Protein AF-A0A6G2BDD9-F1 (afdb_monomer_lite)

Structure (mmCIF, N/CA/C/O backbone):
data_AF-A0A6G2BDD9-F1
#
_entry.id   AF-A0A6G2BDD9-F1
#
loop_
_atom_site.group_PDB
_atom_site.id
_atom_site.type_symbol
_atom_site.label_atom_id
_atom_site.label_alt_id
_atom_site.label_comp_id
_atom_site.label_asym_id
_atom_site.label_entity_id
_atom_site.label_seq_id
_atom_site.pdbx_PDB_ins_code
_atom_site.Cartn_x
_atom_site.Cartn_y
_atom_site.Cartn_z
_atom_site.occupancy
_atom_site.B_iso_or_equiv
_atom_site.auth_seq_id
_atom_site.auth_comp_id
_atom_site.auth_asym_id
_atom_site.auth_atom_id
_atom_site.pdbx_PDB_model_num
ATOM 1 N N . MET A 1 1 ? 13.082 -10.098 -32.960 1.00 49.94 1 MET A N 1
ATOM 2 C CA . MET A 1 1 ? 13.170 -8.994 -31.977 1.00 49.94 1 MET A CA 1
ATOM 3 C C . MET A 1 1 ? 13.077 -9.593 -30.588 1.00 49.94 1 MET A C 1
ATOM 5 O O . MET A 1 1 ? 12.057 -10.180 -30.253 1.00 49.94 1 MET A O 1
ATOM 9 N N . ALA A 1 2 ? 14.178 -9.557 -29.840 1.00 46.28 2 ALA A N 1
ATOM 10 C CA . ALA A 1 2 ? 14.262 -10.150 -28.514 1.00 46.28 2 ALA A CA 1
ATOM 11 C C . ALA A 1 2 ? 13.345 -9.387 -27.551 1.00 46.28 2 ALA A C 1
ATOM 13 O O . ALA A 1 2 ? 13.567 -8.210 -27.274 1.00 46.28 2 ALA A O 1
ATOM 14 N N . CYS A 1 3 ? 12.313 -10.061 -27.047 1.00 52.19 3 CYS A N 1
ATOM 15 C CA . CYS A 1 3 ? 11.459 -9.568 -25.975 1.00 52.19 3 CYS A CA 1
ATOM 16 C C . CYS A 1 3 ? 12.241 -9.629 -24.651 1.00 52.19 3 CYS A C 1
ATOM 18 O O . CYS A 1 3 ? 11.965 -10.438 -23.770 1.00 52.19 3 CYS A O 1
ATOM 20 N N . GLY A 1 4 ? 13.274 -8.789 -24.541 1.00 52.72 4 GLY A N 1
ATOM 21 C CA . GLY A 1 4 ? 14.118 -8.608 -23.363 1.00 52.72 4 GLY A CA 1
ATOM 22 C C . GLY A 1 4 ? 13.400 -7.839 -22.257 1.00 52.72 4 GLY A C 1
ATOM 23 O O . GLY A 1 4 ? 13.923 -6.854 -21.745 1.00 52.72 4 GLY A O 1
ATOM 24 N N . CYS A 1 5 ? 12.189 -8.262 -21.887 1.00 57.75 5 CYS A N 1
ATOM 25 C CA . CYS A 1 5 ? 11.500 -7.750 -20.708 1.00 57.75 5 CYS A CA 1
ATOM 26 C C . CYS A 1 5 ? 12.202 -8.304 -19.464 1.00 57.75 5 CYS A C 1
ATOM 28 O O . CYS A 1 5 ? 11.868 -9.375 -18.966 1.00 57.75 5 CYS A O 1
ATOM 30 N N . GLN A 1 6 ? 13.225 -7.569 -19.030 1.00 55.62 6 GLN A N 1
ATOM 31 C CA . GLN A 1 6 ? 14.120 -7.845 -17.910 1.00 55.62 6 GLN A CA 1
ATOM 32 C C . GLN A 1 6 ? 13.425 -8.517 -16.716 1.00 55.62 6 GLN A C 1
ATOM 34 O O . GLN A 1 6 ? 12.468 -7.992 -16.144 1.00 55.62 6 GLN A O 1
ATOM 39 N N . LYS A 1 7 ? 14.000 -9.656 -16.314 1.00 56.66 7 LYS A N 1
ATOM 40 C CA . LYS A 1 7 ? 13.623 -10.560 -15.215 1.00 56.66 7 LYS A CA 1
ATOM 41 C C . LYS A 1 7 ? 13.762 -9.973 -13.794 1.00 56.66 7 LYS A C 1
ATOM 43 O O . LYS A 1 7 ? 13.843 -10.724 -12.841 1.00 56.66 7 LYS A O 1
ATOM 48 N N . ASN A 1 8 ? 13.772 -8.650 -13.626 1.00 59.50 8 ASN A N 1
ATOM 49 C CA . ASN A 1 8 ? 13.991 -7.988 -12.329 1.00 59.50 8 ASN A CA 1
ATOM 50 C C . ASN A 1 8 ? 13.031 -6.812 -12.111 1.00 59.50 8 ASN A C 1
ATOM 52 O O . ASN A 1 8 ? 13.425 -5.740 -11.646 1.00 59.50 8 ASN A O 1
ATOM 56 N N . ARG A 1 9 ? 11.756 -6.959 -12.490 1.00 68.19 9 ARG A N 1
ATOM 57 C CA . ARG A 1 9 ? 10.767 -5.934 -12.145 1.00 68.19 9 ARG A CA 1
ATOM 58 C C . ARG A 1 9 ? 10.404 -6.087 -10.674 1.00 68.19 9 ARG A C 1
ATOM 60 O O . ARG A 1 9 ? 9.549 -6.900 -10.338 1.00 68.19 9 ARG A O 1
ATOM 67 N N . LYS A 1 10 ? 11.038 -5.276 -9.822 1.00 77.94 10 LYS A N 1
ATOM 68 C CA . LYS A 1 10 ? 10.596 -5.052 -8.441 1.00 77.94 10 LYS A CA 1
ATOM 69 C C . LYS A 1 10 ? 9.111 -4.701 -8.475 1.00 77.94 10 LYS A C 1
ATOM 71 O O . LYS A 1 10 ? 8.724 -3.682 -9.049 1.00 77.94 10 LYS A O 1
ATOM 76 N N . GLN A 1 11 ? 8.281 -5.577 -7.929 1.00 85.00 11 GLN A N 1
ATOM 77 C CA . GLN A 1 11 ? 6.862 -5.319 -7.743 1.00 85.00 11 GLN A CA 1
ATOM 78 C C . GLN A 1 11 ? 6.648 -4.907 -6.293 1.00 85.00 11 GLN A C 1
ATOM 80 O O . GLN A 1 11 ? 7.220 -5.490 -5.383 1.00 85.00 11 GLN A O 1
ATOM 85 N N . TYR A 1 12 ? 5.832 -3.890 -6.081 1.00 89.38 12 TYR A N 1
ATOM 86 C CA . TYR A 1 12 ? 5.45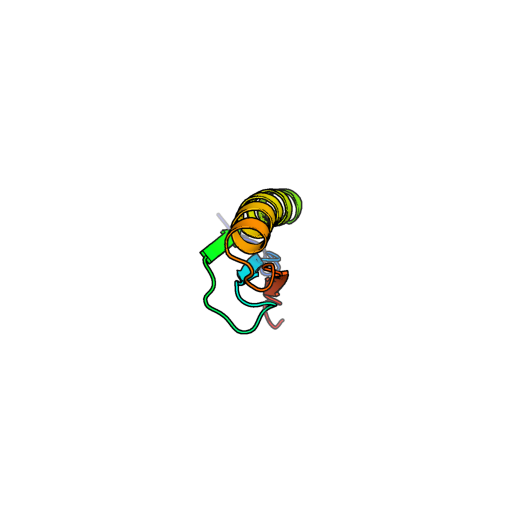0 -3.381 -4.777 1.00 89.38 12 TYR A CA 1
ATOM 87 C C . TYR A 1 12 ? 3.963 -3.628 -4.594 1.00 89.38 12 TYR A C 1
ATOM 89 O O . TYR A 1 12 ? 3.160 -3.321 -5.475 1.00 89.38 12 TYR A O 1
ATOM 97 N N . GLU A 1 13 ? 3.597 -4.181 -3.452 1.00 90.19 13 GLU A N 1
ATOM 98 C CA . GLU A 1 13 ? 2.224 -4.501 -3.100 1.00 90.19 13 GLU A CA 1
ATOM 99 C C . GLU A 1 13 ? 1.844 -3.708 -1.849 1.00 90.19 13 GLU A C 1
ATOM 101 O O . GLU A 1 13 ? 2.607 -3.646 -0.887 1.00 90.19 13 GLU A O 1
ATOM 106 N N . VAL A 1 14 ? 0.670 -3.086 -1.866 1.00 91.38 14 VAL A N 1
ATOM 107 C CA . VAL A 1 14 ? 0.081 -2.434 -0.695 1.00 91.38 14 VAL A CA 1
ATOM 108 C C . VAL A 1 14 ? -0.827 -3.449 -0.028 1.00 91.38 14 VAL A C 1
ATOM 110 O O . VAL A 1 14 ? -1.803 -3.908 -0.630 1.00 91.38 14 VAL A O 1
ATOM 113 N N . VAL A 1 15 ? -0.494 -3.804 1.204 1.00 90.06 15 VAL A N 1
ATOM 114 C CA . VAL A 1 15 ? -1.190 -4.823 1.987 1.00 90.06 15 VAL A CA 1
ATOM 115 C C . VAL A 1 15 ? -1.838 -4.160 3.181 1.00 90.06 15 VAL A C 1
ATOM 117 O O . VAL A 1 15 ? -1.168 -3.429 3.907 1.00 90.06 15 VAL A O 1
ATOM 120 N N . LEU A 1 16 ? -3.132 -4.403 3.370 1.00 88.06 16 LEU A N 1
ATOM 121 C CA . LEU A 1 16 ? -3.868 -3.897 4.527 1.00 88.06 16 LEU A CA 1
ATOM 122 C C . LEU A 1 16 ? -3.458 -4.618 5.822 1.00 88.06 16 LEU A C 1
ATOM 124 O O . LEU A 1 16 ? -2.653 -5.555 5.803 1.00 88.06 16 LEU A O 1
ATOM 128 N N . ASP A 1 17 ? -4.012 -4.163 6.947 1.00 85.69 17 ASP A N 1
ATOM 129 C CA . ASP A 1 17 ? -3.880 -4.818 8.254 1.00 85.69 17 ASP A CA 1
ATOM 130 C C . ASP A 1 17 ? -2.415 -5.037 8.664 1.00 85.69 17 ASP A C 1
ATOM 132 O O . ASP A 1 17 ? -2.013 -6.125 9.082 1.00 85.69 17 ASP A O 1
ATOM 136 N N . GLY A 1 18 ? -1.568 -4.024 8.457 1.00 82.06 18 GLY A N 1
ATOM 137 C CA . GLY A 1 18 ? -0.152 -4.094 8.819 1.00 82.06 18 GLY A CA 1
ATOM 138 C C . GLY A 1 18 ? 0.665 -5.132 8.041 1.00 82.06 18 GLY A C 1
ATOM 139 O O . GLY A 1 18 ? 1.740 -5.506 8.496 1.00 82.06 18 GLY A O 1
ATOM 140 N N . GLY A 1 19 ? 0.182 -5.622 6.892 1.00 82.00 19 GLY A N 1
ATOM 141 C CA . GLY A 1 19 ? 0.899 -6.621 6.086 1.00 82.00 19 GLY A CA 1
ATOM 142 C C . GLY A 1 19 ? 0.348 -8.033 6.143 1.00 82.00 19 GLY A C 1
ATOM 143 O O . GLY A 1 19 ? 0.796 -8.877 5.365 1.00 82.00 19 GLY A O 1
ATOM 144 N N . SER A 1 20 ? -0.627 -8.273 7.016 1.00 82.25 20 SER A N 1
ATOM 145 C CA . SER A 1 20 ? -1.281 -9.578 7.172 1.00 82.25 20 SER A CA 1
ATOM 146 C C . SER A 1 20 ? -2.606 -9.673 6.413 1.00 82.25 20 SER A C 1
ATOM 148 O O . SER A 1 20 ? -3.173 -10.756 6.291 1.00 82.25 20 SER A O 1
ATOM 150 N N . GLY A 1 21 ? -3.106 -8.545 5.903 1.00 84.00 21 GLY A N 1
ATOM 151 C CA . GLY A 1 21 ? -4.372 -8.464 5.190 1.00 84.00 21 GLY A CA 1
ATOM 152 C C . GLY A 1 21 ? -4.267 -8.791 3.702 1.00 84.00 21 GLY A C 1
ATOM 153 O O . GLY A 1 21 ? -3.275 -9.316 3.187 1.00 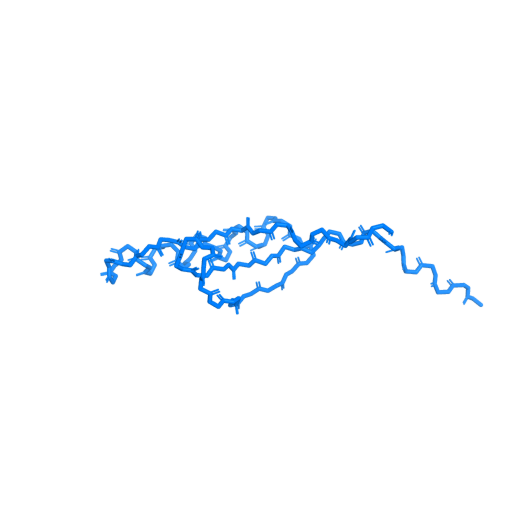84.00 21 GLY A O 1
ATOM 154 N N . ARG A 1 22 ? -5.326 -8.439 2.970 1.00 87.44 22 ARG A N 1
ATOM 155 C CA . ARG A 1 22 ? -5.350 -8.580 1.510 1.00 87.44 22 ARG A CA 1
ATOM 156 C C . ARG A 1 22 ? -4.499 -7.512 0.825 1.00 87.44 22 ARG A C 1
ATOM 158 O O . ARG A 1 22 ? -4.379 -6.378 1.295 1.00 87.44 22 ARG A O 1
ATOM 165 N N . VAL A 1 23 ? -3.974 -7.867 -0.344 1.00 90.19 23 VAL A N 1
ATOM 166 C CA . VAL A 1 23 ? -3.350 -6.909 -1.259 1.00 90.19 23 VAL A CA 1
ATOM 167 C C . VAL A 1 23 ? -4.446 -6.085 -1.920 1.00 90.19 23 VAL A C 1
ATOM 169 O O . VAL A 1 23 ? -5.342 -6.641 -2.550 1.00 90.19 23 VAL A O 1
ATOM 172 N N . VAL A 1 24 ? -4.370 -4.766 -1.795 1.00 88.56 24 VAL A N 1
ATOM 173 C CA . VAL A 1 24 ? -5.334 -3.841 -2.419 1.00 88.56 24 VAL A CA 1
ATOM 174 C C . VAL A 1 24 ? -4.779 -3.133 -3.641 1.00 88.56 24 VAL A C 1
ATOM 176 O O . VAL A 1 24 ? -5.534 -2.575 -4.432 1.00 88.56 24 VAL A O 1
ATOM 179 N N . TYR A 1 25 ? -3.460 -3.133 -3.801 1.00 89.12 25 TYR A N 1
ATOM 180 C CA . TYR A 1 25 ? -2.809 -2.465 -4.913 1.00 89.12 25 TYR A CA 1
ATOM 181 C C . TYR A 1 25 ? -1.459 -3.105 -5.201 1.00 89.12 25 TYR A C 1
ATOM 183 O O . TYR A 1 25 ? -0.727 -3.449 -4.274 1.00 89.12 25 TYR A O 1
ATOM 191 N N . THR A 1 26 ? -1.113 -3.233 -6.479 1.00 89.06 26 THR A N 1
ATOM 192 C CA . THR A 1 26 ? 0.197 -3.704 -6.927 1.00 89.06 26 THR A CA 1
ATOM 193 C C . THR A 1 26 ? 0.740 -2.765 -7.996 1.00 89.06 26 THR A C 1
ATOM 195 O O . THR A 1 26 ? 0.007 -2.269 -8.850 1.00 89.06 26 THR A O 1
ATOM 198 N N . SER A 1 27 ? 2.032 -2.460 -7.938 1.00 87.62 27 SER A N 1
ATOM 199 C CA . SER A 1 27 ? 2.685 -1.591 -8.914 1.00 87.62 27 SER A CA 1
ATOM 200 C C . SER A 1 27 ? 4.172 -1.881 -8.996 1.00 87.62 27 SER A C 1
ATOM 202 O O . SER A 1 27 ? 4.791 -2.275 -8.018 1.00 87.62 27 SER A O 1
ATOM 204 N N . THR A 1 28 ? 4.783 -1.638 -10.148 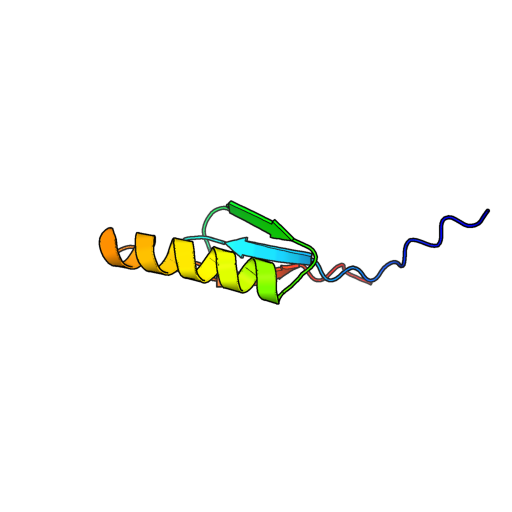1.00 85.88 28 THR A N 1
ATOM 205 C CA . THR A 1 28 ? 6.243 -1.721 -10.308 1.00 85.88 28 THR A CA 1
ATOM 206 C C . THR A 1 28 ? 6.975 -0.480 -9.787 1.00 85.88 28 THR A C 1
ATOM 208 O O . THR A 1 28 ? 8.202 -0.450 -9.765 1.00 85.88 28 THR A O 1
ATOM 211 N N . SER A 1 29 ? 6.239 0.553 -9.365 1.00 85.44 29 SER A N 1
ATOM 212 C CA . SER A 1 29 ? 6.790 1.832 -8.914 1.00 85.44 29 SER A CA 1
ATOM 213 C C . SER A 1 29 ? 6.582 2.022 -7.411 1.00 85.44 29 SER A C 1
ATOM 215 O O . SER A 1 29 ? 5.458 2.255 -6.959 1.00 85.44 29 SER A O 1
ATOM 217 N N . LYS A 1 30 ? 7.679 2.006 -6.641 1.00 85.12 30 LYS A N 1
ATOM 218 C CA . LYS A 1 30 ? 7.679 2.292 -5.195 1.00 85.12 30 LYS A CA 1
ATOM 219 C C . LYS A 1 30 ? 6.965 3.601 -4.819 1.00 85.12 30 LYS A C 1
ATOM 221 O O . LYS A 1 30 ? 6.057 3.530 -3.993 1.00 85.12 30 LYS A O 1
ATOM 226 N N . PRO A 1 31 ? 7.272 4.768 -5.430 1.00 89.62 31 PRO A N 1
ATOM 227 C CA . PRO A 1 31 ? 6.645 6.030 -5.017 1.00 89.62 31 PRO A CA 1
ATOM 228 C C . PRO A 1 31 ? 5.126 6.039 -5.248 1.00 89.62 31 PRO A C 1
ATOM 230 O O . PRO A 1 31 ? 4.372 6.669 -4.503 1.00 89.62 31 PRO A O 1
ATOM 233 N N . THR A 1 32 ? 4.651 5.304 -6.256 1.00 89.12 32 THR A N 1
ATOM 234 C CA . THR A 1 32 ? 3.219 5.136 -6.518 1.00 89.12 32 THR A CA 1
ATOM 235 C C . THR A 1 32 ? 2.570 4.261 -5.449 1.00 89.12 32 THR A C 1
ATOM 237 O O . THR A 1 32 ? 1.533 4.640 -4.909 1.00 89.12 32 THR A O 1
ATOM 240 N N . ALA A 1 33 ? 3.187 3.129 -5.098 1.00 88.94 33 ALA A N 1
ATOM 241 C CA . ALA A 1 33 ? 2.698 2.257 -4.031 1.00 88.94 33 ALA A CA 1
ATOM 242 C C . ALA A 1 33 ? 2.667 2.973 -2.668 1.00 88.94 33 ALA A C 1
ATOM 244 O O . ALA A 1 33 ? 1.680 2.860 -1.949 1.00 88.94 33 ALA A O 1
ATOM 245 N N . GLU A 1 34 ? 3.678 3.785 -2.347 1.00 90.38 34 GLU A N 1
ATOM 246 C CA . GLU A 1 34 ? 3.714 4.602 -1.124 1.00 90.38 34 GLU A CA 1
ATOM 247 C C . GLU A 1 34 ? 2.626 5.682 -1.107 1.00 90.38 34 GLU A C 1
ATOM 249 O O . GLU A 1 34 ? 1.973 5.897 -0.085 1.00 90.38 34 GLU A O 1
ATOM 254 N N . SER A 1 35 ? 2.384 6.344 -2.241 1.00 91.94 35 SER A N 1
ATOM 255 C CA . SER A 1 35 ? 1.310 7.339 -2.361 1.00 91.94 35 SER A CA 1
ATOM 256 C C . SER A 1 35 ? -0.067 6.715 -2.137 1.00 91.94 35 SER A C 1
ATOM 258 O O . SER A 1 35 ? -0.923 7.312 -1.484 1.00 91.94 35 SER A O 1
ATOM 260 N N . VAL A 1 36 ? -0.279 5.503 -2.653 1.00 90.56 36 VAL A N 1
ATOM 261 C CA . VAL A 1 36 ? -1.509 4.738 -2.437 1.00 90.56 36 VAL A CA 1
ATOM 262 C C . VAL A 1 36 ? -1.609 4.288 -0.980 1.00 90.56 36 VAL A C 1
ATOM 264 O O . VAL A 1 36 ? -2.643 4.521 -0.357 1.00 90.56 36 VAL A O 1
ATOM 267 N N . ALA A 1 37 ? -0.537 3.736 -0.406 1.00 88.94 37 ALA A N 1
ATOM 268 C CA . ALA A 1 37 ? -0.499 3.326 0.995 1.00 88.94 37 ALA A CA 1
ATOM 269 C C . ALA A 1 37 ? -0.876 4.479 1.935 1.00 88.94 37 ALA A C 1
ATOM 271 O O . ALA A 1 37 ? -1.766 4.296 2.752 1.00 88.94 37 ALA A O 1
ATOM 272 N N . LYS A 1 38 ? -0.336 5.692 1.741 1.00 89.62 38 LYS A N 1
ATOM 273 C CA . LYS A 1 38 ? -0.699 6.884 2.538 1.00 89.62 38 LYS A CA 1
ATOM 274 C C . LYS A 1 38 ? -2.193 7.220 2.498 1.00 89.62 38 LYS A C 1
ATOM 276 O O . LYS A 1 38 ? -2.753 7.651 3.504 1.00 89.62 38 LYS A O 1
ATOM 281 N N . ARG A 1 39 ? -2.856 7.036 1.350 1.00 88.56 39 ARG A N 1
ATOM 282 C CA . ARG A 1 39 ? -4.310 7.256 1.235 1.00 88.56 39 ARG A CA 1
ATOM 283 C C . ARG A 1 39 ? -5.088 6.241 2.066 1.00 88.56 39 ARG A C 1
ATOM 285 O O . ARG A 1 39 ? -6.036 6.619 2.745 1.00 88.56 39 ARG A O 1
ATOM 292 N N . TYR A 1 40 ? -4.661 4.983 2.029 1.00 86.62 40 TYR A N 1
ATOM 293 C CA . TYR A 1 40 ? -5.251 3.916 2.831 1.00 86.62 40 TYR A CA 1
ATOM 294 C C . TYR A 1 40 ? -4.899 4.041 4.323 1.00 86.62 40 TYR A C 1
ATOM 296 O O . TYR A 1 40 ? -5.753 3.752 5.147 1.00 86.62 40 TYR A O 1
ATOM 304 N N . THR A 1 41 ? -3.714 4.544 4.689 1.00 86.75 41 THR A N 1
ATOM 305 C CA . THR A 1 41 ? -3.346 4.886 6.076 1.00 86.75 41 THR A CA 1
ATOM 306 C C . THR A 1 41 ? -4.315 5.907 6.651 1.00 86.75 41 THR A C 1
ATOM 308 O O . THR A 1 41 ? -4.921 5.648 7.681 1.00 86.75 41 THR A O 1
ATOM 311 N N . LYS A 1 42 ? -4.570 7.002 5.927 1.00 86.12 42 LYS A N 1
ATOM 312 C CA . LYS A 1 42 ? -5.520 8.032 6.367 1.00 86.12 42 LYS A CA 1
ATOM 313 C C . LYS A 1 42 ? -6.950 7.503 6.534 1.00 86.12 42 LYS A C 1
ATOM 315 O O . LYS A 1 42 ? -7.713 8.041 7.331 1.00 86.12 42 LYS A O 1
ATOM 320 N N . ALA A 1 43 ? -7.336 6.492 5.754 1.00 80.81 43 ALA A N 1
ATOM 321 C CA . ALA A 1 43 ? -8.620 5.814 5.913 1.00 80.81 43 ALA A CA 1
ATOM 322 C C . ALA A 1 43 ? -8.614 4.885 7.140 1.00 80.81 43 ALA A C 1
ATOM 324 O O . ALA A 1 43 ? -9.526 4.957 7.953 1.00 80.81 43 ALA A O 1
ATOM 325 N N . ALA A 1 44 ? -7.555 4.094 7.321 1.00 82.25 44 ALA A N 1
ATOM 326 C CA . ALA A 1 44 ? -7.384 3.202 8.465 1.00 82.25 44 ALA A CA 1
ATOM 327 C C . ALA A 1 44 ? -7.359 3.967 9.800 1.00 82.25 44 ALA A C 1
ATOM 329 O O . ALA A 1 44 ? -8.012 3.553 10.748 1.00 82.25 44 ALA A O 1
ATOM 330 N N . GLU A 1 45 ? -6.707 5.131 9.859 1.00 82.44 45 GLU A N 1
ATOM 331 C CA . GLU A 1 45 ? -6.710 6.004 11.042 1.00 82.44 45 GLU A CA 1
ATOM 332 C C . GLU A 1 45 ? -8.114 6.515 11.403 1.00 82.44 45 GLU A C 1
ATOM 334 O O . GLU A 1 45 ? -8.417 6.695 12.579 1.00 82.44 45 GLU A O 1
ATOM 339 N N . LYS A 1 46 ? -8.988 6.735 10.409 1.00 82.19 46 LYS A N 1
ATOM 340 C CA . LYS A 1 46 ? -10.382 7.139 10.651 1.00 82.19 46 LYS A CA 1
ATOM 341 C C . LYS A 1 46 ? -11.246 5.992 11.167 1.00 82.19 46 LYS A C 1
ATOM 343 O O . LYS A 1 46 ? -12.091 6.226 12.023 1.00 82.19 46 LYS A O 1
ATOM 348 N N . ASP A 1 47 ? -11.026 4.788 10.653 1.00 79.56 47 ASP A N 1
ATOM 349 C CA . ASP A 1 47 ? -11.738 3.569 11.051 1.00 79.56 47 ASP A CA 1
ATOM 350 C C . ASP A 1 47 ? -11.107 2.875 12.276 1.00 79.56 47 ASP A C 1
ATOM 352 O O . ASP A 1 47 ? -11.582 1.831 12.718 1.00 79.56 47 ASP A O 1
ATOM 356 N N . GLY A 1 48 ? -10.023 3.424 12.840 1.00 81.56 48 GLY A N 1
ATOM 357 C CA . GLY A 1 48 ? -9.302 2.821 13.968 1.00 81.56 48 GLY A CA 1
ATOM 358 C C . GLY A 1 48 ? -8.622 1.488 13.626 1.00 81.56 48 GLY A C 1
ATOM 359 O O . GLY A 1 48 ? -8.383 0.669 14.509 1.00 81.56 48 GLY A O 1
ATOM 360 N N . THR A 1 49 ? -8.337 1.246 12.346 1.00 80.00 49 THR A N 1
ATOM 361 C CA . THR A 1 49 ? -7.716 0.015 11.842 1.00 80.00 49 THR A CA 1
ATOM 362 C C . THR A 1 49 ? -6.207 0.190 11.648 1.00 80.00 49 THR A C 1
ATOM 364 O O . THR A 1 49 ? -5.692 1.300 11.504 1.00 80.00 49 THR A O 1
ATOM 367 N N . THR A 1 50 ? -5.470 -0.919 11.615 1.00 86.38 50 THR A N 1
ATOM 368 C CA . THR A 1 50 ? -4.020 -0.924 11.392 1.00 86.38 50 THR A CA 1
ATOM 369 C C . THR A 1 50 ? -3.674 -0.389 9.995 1.00 86.38 50 THR A C 1
ATOM 371 O O . THR A 1 50 ? -4.286 -0.811 9.007 1.00 86.38 50 THR A O 1
ATOM 374 N N . PRO A 1 51 ? -2.675 0.503 9.863 1.00 85.31 51 PRO A N 1
ATOM 375 C CA . PRO A 1 51 ? -2.304 1.060 8.572 1.00 85.31 51 PRO A CA 1
ATOM 376 C C . PRO A 1 51 ? -1.749 -0.012 7.622 1.00 85.31 51 PRO A C 1
ATOM 378 O O . PRO A 1 51 ? -1.151 -1.001 8.060 1.00 85.31 51 PRO A O 1
ATOM 381 N N . PRO A 1 52 ? -1.916 0.172 6.305 1.00 87.44 52 PRO A N 1
ATOM 382 C CA . PRO A 1 52 ? -1.332 -0.717 5.317 1.00 87.44 52 PRO A CA 1
ATOM 383 C C . PRO A 1 52 ? 0.187 -0.559 5.241 1.00 87.44 52 PRO A C 1
ATOM 385 O O . PRO A 1 52 ? 0.731 0.514 5.509 1.00 8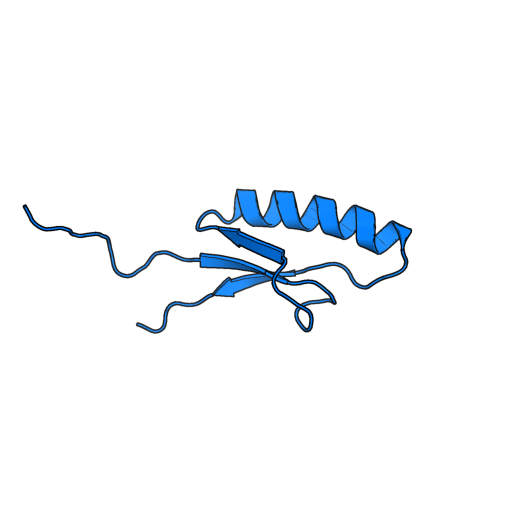7.44 52 PRO A O 1
ATOM 388 N N . ILE A 1 53 ? 0.864 -1.600 4.765 1.00 89.25 53 ILE A N 1
ATOM 389 C CA . ILE A 1 53 ? 2.299 -1.565 4.475 1.00 89.25 53 ILE A CA 1
ATOM 390 C C . ILE A 1 53 ? 2.562 -1.770 2.986 1.00 89.25 53 ILE A C 1
ATOM 392 O O . ILE A 1 53 ? 1.815 -2.458 2.289 1.00 89.25 53 ILE A O 1
ATOM 396 N N . VAL A 1 54 ? 3.658 -1.189 2.504 1.00 89.31 54 VAL A N 1
ATOM 397 C CA . VAL A 1 54 ? 4.190 -1.468 1.167 1.00 89.31 54 VAL A CA 1
ATOM 398 C C . VAL A 1 54 ? 5.214 -2.590 1.293 1.00 89.31 54 VAL A C 1
ATOM 400 O O . VAL A 1 54 ? 6.255 -2.399 1.919 1.00 89.31 54 VAL A O 1
ATOM 403 N N . ARG A 1 55 ? 4.943 -3.747 0.688 1.00 86.31 55 ARG A N 1
ATOM 404 C CA . ARG A 1 55 ? 5.899 -4.858 0.589 1.00 86.31 55 ARG A CA 1
ATOM 405 C C . ARG A 1 55 ? 6.493 -4.931 -0.813 1.00 86.31 55 ARG A C 1
ATOM 407 O O . ARG A 1 55 ? 5.764 -4.832 -1.796 1.00 86.31 55 ARG A O 1
ATOM 414 N N . GLU A 1 56 ? 7.807 -5.111 -0.921 1.00 85.12 56 GLU A N 1
ATOM 415 C CA . GLU A 1 56 ? 8.438 -5.481 -2.193 1.00 85.12 56 GLU A CA 1
ATOM 416 C C . GLU A 1 56 ? 8.206 -6.983 -2.397 1.00 85.12 56 GLU A C 1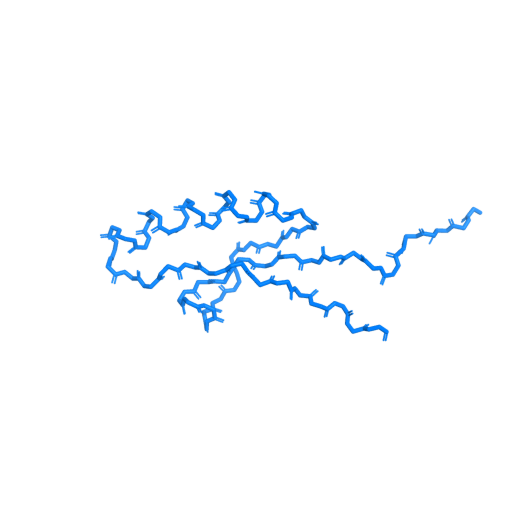
ATOM 418 O O . GLU A 1 56 ? 8.685 -7.812 -1.624 1.00 85.12 56 GLU A O 1
ATOM 423 N N . LYS A 1 57 ? 7.433 -7.344 -3.418 1.00 74.12 57 LYS A N 1
ATOM 424 C CA . LYS A 1 57 ? 7.327 -8.717 -3.890 1.00 74.12 57 LYS A CA 1
ATOM 425 C C . LYS A 1 57 ? 8.635 -9.036 -4.602 1.00 74.12 57 LYS A C 1
ATOM 427 O O . LYS A 1 57 ? 8.801 -8.741 -5.787 1.00 74.12 57 LYS A O 1
ATOM 432 N N . GLY A 1 58 ? 9.584 -9.576 -3.843 1.00 60.22 58 GLY A N 1
ATOM 433 C CA . GLY A 1 58 ? 10.813 -10.123 -4.392 1.00 60.22 58 GLY A CA 1
ATOM 434 C C . GLY A 1 58 ? 10.449 -11.197 -5.410 1.00 60.22 58 GLY A C 1
ATOM 435 O O . GLY A 1 58 ? 9.935 -12.253 -5.051 1.00 60.22 58 GLY A O 1
ATOM 436 N N . THR A 1 59 ? 10.666 -10.916 -6.692 1.00 50.69 59 THR A N 1
ATOM 437 C CA . THR A 1 59 ? 10.768 -11.968 -7.698 1.00 50.69 59 THR A CA 1
ATOM 438 C C . THR A 1 59 ? 11.984 -12.794 -7.313 1.00 50.69 59 THR A C 1
ATOM 440 O O . THR A 1 59 ? 13.102 -12.289 -7.389 1.00 50.69 59 THR A O 1
ATOM 443 N N . ALA A 1 60 ? 11.754 -14.012 -6.822 1.00 47.22 60 ALA A N 1
ATOM 444 C CA . ALA A 1 60 ? 12.810 -14.997 -6.661 1.00 47.22 60 ALA A CA 1
ATOM 445 C C . ALA A 1 60 ? 13.568 -15.117 -7.995 1.00 47.22 60 ALA A C 1
ATOM 447 O O . ALA A 1 60 ? 12.937 -15.251 -9.049 1.00 47.22 60 ALA A O 1
ATOM 448 N N . SER A 1 61 ? 14.887 -14.946 -7.898 1.00 41.94 61 SER A N 1
ATOM 449 C CA . SER A 1 61 ? 15.882 -14.969 -8.973 1.00 41.94 61 SER A CA 1
ATOM 450 C C . SER A 1 61 ? 15.840 -16.230 -9.829 1.00 41.94 61 SER A C 1
ATOM 452 O O . SER A 1 61 ? 15.577 -17.313 -9.263 1.00 41.94 61 SER A O 1
#

Foldseek 3Di:
DDPCPDLFQFKKFWAFQANPHDTPDIDSDPVVSVVVQVVQQVVCVVVVGDGIDIDGPDPDD

pLDDT: mean 79.26, std 14.04, range [41.94, 91.94]

Secondary structure (DSSP, 8-state):
------S---EEEEESGGGTS-EEEEES-HHHHHHHHHHHHHHHHHHTPPPPEEEEE----

Organism: NCBI:txid2569853

Radius of gyration: 13.9 Å; chains: 1; bounding box: 28×23×46 Å
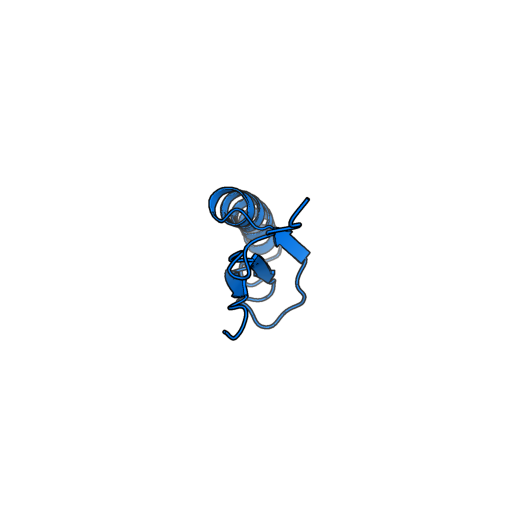
Sequence (61 aa):
MACGCQKNRKQYEVVLDGGSGRVVYTSTSKPTAESVAKRYTKAAEKDGTTPPIVREKGTAS